Protein AF-A0A394DG01-F1 (afdb_monomer)

Nearest PDB structures (foldseek):
  7odr-assembly1_y  TM=7.203E-01  e=3.708E+00  Homo sapiens
  4fp9-assembly1_B  TM=7.837E-01  e=6.762E+00  Homo sapiens

Solvent-accessible surface area (backbone atoms only — not comparable to full-atom values): 3614 Å² total; per-residue (Å²): 81,56,92,82,42,58,72,60,77,77,51,55,68,69,55,47,50,54,41,50,50,43,38,50,70,71,68,59,46,59,64,71,57,50,50,74,47,52,69,69,57,71,53,48,55,77,84,43,50,51,58,51,50,56,52,49,64,73,76,103

Mean predicted aligned error: 2.46 Å

Structure (mmCIF, N/CA/C/O backbone):
data_AF-A0A394DG01-F1
#
_entry.id   AF-A0A394DG01-F1
#
loop_
_atom_site.group_PDB
_atom_site.id
_atom_site.type_symbol
_atom_site.label_atom_id
_atom_site.label_alt_id
_atom_site.label_comp_id
_atom_site.label_asym_id
_atom_site.label_entity_id
_atom_site.label_seq_id
_atom_site.pdbx_PDB_ins_code
_atom_site.Cartn_x
_atom_site.Cartn_y
_atom_site.Cartn_z
_atom_site.occupancy
_atom_site.B_iso_or_equiv
_atom_site.auth_seq_id
_atom_site.auth_comp_id
_atom_site.auth_asym_id
_atom_site.auth_atom_id
_atom_site.pdbx_PDB_model_num
ATOM 1 N N . MET A 1 1 ? 5.705 0.675 -13.326 1.00 88.25 1 MET A N 1
ATOM 2 C CA . MET A 1 1 ? 5.021 1.471 -12.285 1.00 88.25 1 MET A CA 1
ATOM 3 C C . MET A 1 1 ? 5.172 2.973 -12.540 1.00 88.25 1 MET A C 1
ATOM 5 O O . MET A 1 1 ? 4.229 3.565 -13.042 1.00 88.25 1 MET A O 1
ATOM 9 N N . PHE A 1 2 ? 6.356 3.562 -12.331 1.00 91.44 2 PHE A N 1
ATOM 10 C CA . PHE A 1 2 ? 6.598 5.010 -12.479 1.00 91.44 2 PHE A CA 1
ATOM 11 C C . PHE A 1 2 ? 6.329 5.569 -13.886 1.00 91.44 2 PHE A C 1
ATOM 13 O O . PHE A 1 2 ? 5.639 6.569 -14.008 1.00 91.44 2 PHE A O 1
ATOM 20 N N . LYS A 1 3 ? 6.750 4.876 -14.957 1.00 92.81 3 LYS A N 1
ATOM 21 C CA . LYS A 1 3 ? 6.439 5.285 -16.346 1.00 92.81 3 LYS A CA 1
ATOM 22 C C . LYS A 1 3 ? 4.931 5.360 -16.634 1.00 92.81 3 LYS A C 1
ATOM 24 O O . LYS A 1 3 ? 4.494 6.201 -17.403 1.00 92.81 3 LYS A O 1
ATOM 29 N N . ARG A 1 4 ? 4.139 4.466 -16.029 1.00 91.12 4 ARG A N 1
ATOM 30 C CA . ARG A 1 4 ? 2.677 4.405 -16.216 1.00 91.12 4 ARG A CA 1
ATOM 31 C C . ARG A 1 4 ? 1.926 5.384 -15.321 1.00 91.12 4 ARG A C 1
ATOM 33 O O . ARG A 1 4 ? 0.819 5.778 -15.656 1.00 91.12 4 ARG A O 1
ATOM 40 N N . PHE A 1 5 ? 2.504 5.741 -14.179 1.00 95.19 5 PHE A N 1
ATOM 41 C CA . PHE A 1 5 ? 1.911 6.690 -13.253 1.00 95.19 5 PHE A CA 1
ATOM 42 C C . PHE A 1 5 ? 3.005 7.601 -12.672 1.00 95.19 5 PHE A C 1
ATOM 44 O O . PHE A 1 5 ? 3.445 7.408 -11.533 1.00 95.19 5 PHE A O 1
ATOM 51 N N . PRO A 1 6 ? 3.447 8.602 -13.459 1.00 95.44 6 PRO A N 1
ATOM 52 C CA . PRO A 1 6 ? 4.463 9.566 -13.043 1.00 95.44 6 PRO A CA 1
ATOM 53 C C . PRO A 1 6 ? 4.172 10.310 -11.730 1.00 95.44 6 PRO A C 1
ATOM 55 O O . PRO A 1 6 ? 5.133 10.611 -11.026 1.00 95.44 6 PRO A O 1
ATOM 58 N N . PRO A 1 7 ? 2.906 10.565 -11.314 1.00 94.94 7 PRO A N 1
ATOM 59 C CA . PRO A 1 7 ? 2.640 11.261 -10.055 1.00 94.94 7 PRO A CA 1
ATOM 60 C C . PRO A 1 7 ? 3.218 10.602 -8.798 1.00 94.94 7 PRO A C 1
ATOM 62 O O . PRO A 1 7 ? 3.345 11.288 -7.788 1.00 94.94 7 PRO A O 1
ATOM 65 N N . LEU A 1 8 ? 3.590 9.317 -8.852 1.00 95.19 8 LEU A N 1
ATOM 66 C CA . LEU A 1 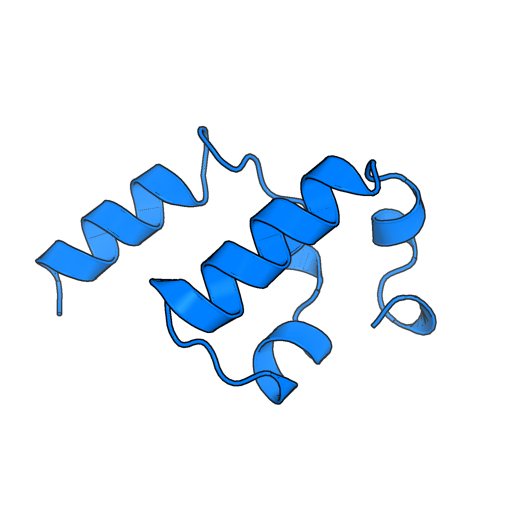8 ? 4.339 8.654 -7.780 1.00 95.19 8 LEU A CA 1
ATOM 67 C C . LEU A 1 8 ? 5.663 9.352 -7.455 1.00 95.19 8 LEU A C 1
ATOM 69 O O . LEU A 1 8 ? 6.069 9.343 -6.301 1.00 95.19 8 LEU A O 1
ATOM 73 N N . LEU A 1 9 ? 6.310 9.975 -8.444 1.00 95.62 9 LEU A N 1
ATOM 74 C CA . LEU A 1 9 ? 7.569 10.701 -8.252 1.00 95.62 9 LEU A CA 1
ATOM 75 C C . LEU A 1 9 ? 7.400 11.963 -7.390 1.00 95.62 9 LEU A C 1
ATOM 77 O O . LEU A 1 9 ? 8.386 12.511 -6.917 1.00 95.62 9 LEU A O 1
ATOM 81 N N . ARG A 1 10 ? 6.158 12.419 -7.164 1.00 95.19 10 ARG A N 1
ATOM 82 C CA . ARG A 1 10 ? 5.849 13.533 -6.251 1.00 95.19 10 ARG A CA 1
ATOM 83 C C . ARG A 1 10 ? 5.695 13.090 -4.794 1.00 95.19 10 ARG A C 1
ATOM 85 O O . ARG A 1 10 ? 5.607 13.938 -3.913 1.00 95.19 10 ARG A O 1
ATOM 92 N N . ALA A 1 11 ? 5.573 11.789 -4.531 1.00 94.31 11 ALA A N 1
ATOM 93 C CA . ALA A 1 11 ? 5.456 11.275 -3.173 1.00 94.31 11 ALA A CA 1
ATOM 94 C C . ALA A 1 11 ? 6.839 11.154 -2.527 1.00 94.31 11 ALA A C 1
ATOM 96 O O . ALA A 1 11 ? 7.818 10.828 -3.193 1.00 94.31 11 ALA A O 1
ATOM 97 N N . SER A 1 12 ? 6.910 11.364 -1.211 1.00 95.50 12 SER A N 1
ATOM 98 C CA . SER A 1 12 ? 8.143 11.105 -0.473 1.00 95.50 12 SER A CA 1
ATOM 99 C C . SER A 1 12 ? 8.484 9.615 -0.499 1.00 95.50 12 SER A C 1
ATOM 101 O O . SER A 1 12 ? 7.600 8.755 -0.430 1.00 95.50 12 SER A O 1
ATOM 103 N N . GLU A 1 13 ? 9.778 9.300 -0.533 1.00 96.12 13 GLU A N 1
ATOM 104 C CA . GLU A 1 13 ? 10.264 7.919 -0.472 1.00 96.12 13 GLU A CA 1
ATOM 105 C C . GLU A 1 13 ? 9.704 7.181 0.753 1.00 96.12 13 GLU A C 1
ATOM 107 O O . GLU A 1 13 ? 9.217 6.057 0.636 1.00 96.12 13 GLU A O 1
ATOM 112 N N . LYS A 1 14 ? 9.678 7.856 1.913 1.00 96.38 14 LYS A N 1
ATOM 113 C CA . LYS A 1 14 ? 9.092 7.335 3.156 1.00 96.38 14 LYS A CA 1
ATOM 114 C C . LYS A 1 14 ? 7.640 6.894 2.960 1.00 96.38 14 LYS A C 1
ATOM 116 O O . LYS A 1 14 ? 7.281 5.794 3.369 1.00 96.38 14 LYS A O 1
ATOM 121 N N . LYS A 1 15 ? 6.807 7.718 2.311 1.00 95.19 15 LYS A N 1
ATOM 122 C CA . LYS A 1 15 ? 5.403 7.374 2.040 1.00 95.19 15 LYS A CA 1
ATOM 123 C C . LYS A 1 15 ? 5.296 6.137 1.148 1.00 95.19 15 LYS A C 1
ATOM 125 O O . LYS A 1 15 ? 4.473 5.264 1.415 1.00 95.19 15 LYS A O 1
ATOM 130 N N . LEU A 1 16 ? 6.114 6.065 0.098 1.00 95.94 16 LEU A N 1
ATOM 131 C CA . LEU A 1 16 ? 6.097 4.936 -0.830 1.00 95.94 16 LEU A CA 1
ATOM 132 C C . LEU A 1 16 ? 6.520 3.634 -0.150 1.00 95.94 16 LEU A C 1
ATOM 134 O O . LEU A 1 16 ? 5.831 2.634 -0.325 1.00 95.94 16 LEU A O 1
ATOM 138 N N . LYS A 1 17 ? 7.591 3.654 0.654 1.00 96.56 17 LYS A N 1
ATOM 139 C CA . LYS A 1 17 ? 8.059 2.487 1.418 1.00 96.56 17 LYS A CA 1
ATOM 140 C C . LYS A 1 17 ? 6.973 1.946 2.345 1.00 96.56 17 LYS A C 1
ATOM 142 O O . LYS A 1 17 ? 6.602 0.787 2.207 1.00 96.56 17 LYS A O 1
ATOM 147 N N . VAL A 1 18 ? 6.380 2.810 3.173 1.00 96.31 18 VAL A N 1
ATOM 148 C CA . VAL A 1 18 ? 5.290 2.426 4.091 1.00 96.31 18 VAL A CA 1
ATOM 149 C C . VAL A 1 18 ? 4.107 1.821 3.334 1.00 96.31 18 VAL A C 1
ATOM 151 O O . VAL A 1 18 ? 3.591 0.772 3.713 1.00 96.31 18 VAL A O 1
ATOM 154 N N . GLY A 1 19 ? 3.681 2.452 2.235 1.00 96.50 19 GLY A N 1
ATOM 155 C CA . GLY A 1 19 ? 2.580 1.932 1.426 1.00 96.50 19 GLY A CA 1
ATOM 156 C C . GLY A 1 19 ? 2.898 0.570 0.803 1.00 96.50 19 GLY A C 1
ATOM 157 O O . GLY A 1 19 ? 2.063 -0.330 0.845 1.00 96.50 19 GLY A O 1
ATOM 158 N N . ILE A 1 20 ? 4.098 0.404 0.239 1.00 96.88 20 ILE A N 1
ATOM 159 C CA . ILE A 1 20 ? 4.531 -0.850 -0.392 1.00 96.88 20 ILE A CA 1
ATOM 160 C C . ILE A 1 20 ? 4.604 -1.975 0.642 1.00 96.88 20 ILE A C 1
ATOM 162 O O . ILE A 1 20 ? 4.041 -3.040 0.395 1.00 96.88 20 ILE A O 1
ATOM 166 N N . GLU A 1 21 ? 5.243 -1.741 1.790 1.00 97.81 21 GLU A N 1
ATOM 167 C CA . GLU A 1 21 ? 5.347 -2.731 2.868 1.00 97.81 21 GLU A CA 1
ATOM 168 C C . GLU A 1 21 ? 3.966 -3.157 3.363 1.00 97.81 21 GLU A C 1
ATOM 170 O O . GLU A 1 21 ? 3.682 -4.350 3.453 1.00 97.81 21 GLU A O 1
ATOM 175 N N . PHE A 1 22 ? 3.068 -2.195 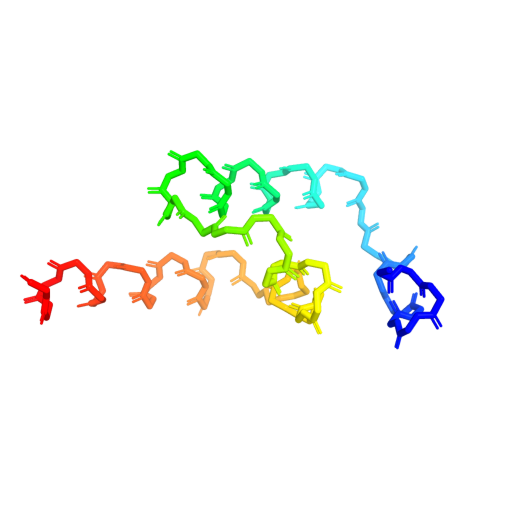3.583 1.00 97.88 22 PHE A N 1
ATOM 176 C CA . PHE A 1 22 ? 1.702 -2.481 4.002 1.00 97.88 22 PHE A CA 1
ATOM 177 C C . PHE A 1 22 ? 0.953 -3.358 2.989 1.00 97.88 22 PHE A C 1
ATOM 179 O O . PHE A 1 22 ? 0.366 -4.378 3.353 1.00 97.88 22 PHE A O 1
ATOM 186 N N . PHE A 1 23 ? 0.980 -3.004 1.699 1.00 97.69 23 PHE A N 1
ATOM 187 C CA . PHE A 1 23 ? 0.263 -3.783 0.689 1.00 97.69 23 PHE A CA 1
ATOM 188 C C . PHE A 1 23 ? 0.870 -5.172 0.469 1.00 97.69 23 PHE A C 1
ATOM 190 O O . PHE A 1 23 ? 0.114 -6.121 0.284 1.00 97.69 23 PHE A O 1
ATOM 197 N N . LEU A 1 24 ? 2.198 -5.314 0.493 1.00 97.62 24 LEU A N 1
ATOM 198 C CA . LEU A 1 24 ? 2.851 -6.600 0.233 1.00 97.62 24 LEU A CA 1
ATOM 199 C C . LEU A 1 24 ? 2.831 -7.542 1.440 1.00 97.62 24 LEU A C 1
ATOM 201 O O . LEU A 1 24 ? 2.652 -8.740 1.247 1.00 97.62 24 LEU A O 1
ATOM 205 N N . HIS A 1 25 ? 3.004 -7.023 2.658 1.00 97.88 25 HIS A N 1
ATOM 206 C CA . HIS A 1 25 ? 3.198 -7.849 3.854 1.00 97.88 25 HIS A CA 1
ATOM 207 C C . HIS A 1 25 ? 1.995 -7.880 4.794 1.00 97.88 25 HIS A C 1
ATOM 209 O O . HIS A 1 25 ? 1.802 -8.874 5.482 1.00 97.88 25 HIS A O 1
ATOM 215 N N . THR A 1 26 ? 1.176 -6.827 4.845 1.00 96.50 26 THR A N 1
ATOM 216 C CA . THR A 1 26 ? -0.025 -6.812 5.698 1.00 96.50 26 THR A CA 1
ATOM 217 C C . THR A 1 26 ? -1.248 -7.271 4.916 1.00 96.50 26 THR A C 1
ATOM 219 O O . THR A 1 26 ? -1.935 -8.201 5.322 1.00 96.50 26 THR A O 1
ATOM 222 N N . VAL A 1 27 ? -1.506 -6.645 3.765 1.00 95.69 27 VAL A N 1
ATOM 223 C CA . VAL A 1 27 ? -2.659 -6.982 2.909 1.00 95.69 27 VAL A CA 1
ATOM 224 C C . VAL A 1 27 ? -2.408 -8.263 2.100 1.00 95.69 27 VAL A C 1
ATOM 226 O O . VAL A 1 27 ? -3.354 -8.856 1.587 1.00 95.69 27 VAL A O 1
ATOM 229 N N . MET A 1 28 ? -1.146 -8.697 1.983 1.00 96.06 28 MET A N 1
ATOM 230 C CA . MET A 1 28 ? -0.717 -9.823 1.140 1.00 96.06 28 MET A CA 1
ATOM 231 C C . MET A 1 28 ? -1.145 -9.658 -0.328 1.00 96.06 28 MET A C 1
ATOM 233 O O . MET A 1 28 ? -1.505 -10.616 -1.014 1.00 96.06 28 MET A O 1
ATOM 237 N N . LEU A 1 29 ? -1.135 -8.417 -0.829 1.00 95.12 29 LEU A N 1
ATOM 238 C CA . LEU A 1 29 ? -1.491 -8.110 -2.208 1.00 95.12 29 LEU A CA 1
ATOM 239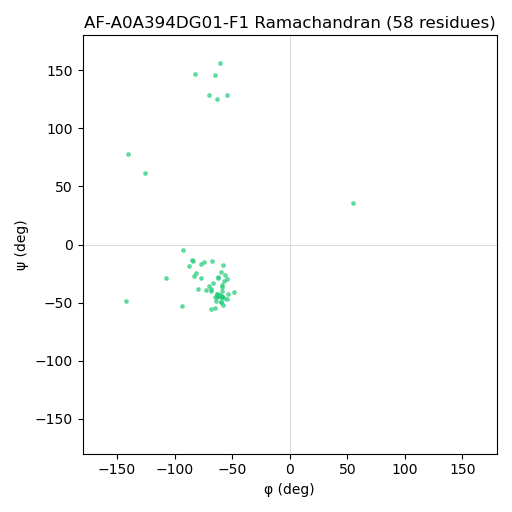 C C . LEU A 1 29 ? -0.396 -8.635 -3.154 1.00 95.12 29 LEU A C 1
ATOM 241 O O . LEU A 1 29 ? 0.772 -8.268 -2.999 1.00 95.12 29 LEU A O 1
ATOM 245 N N . PRO A 1 30 ? -0.746 -9.405 -4.201 1.00 96.06 30 PRO A N 1
ATOM 246 C CA . PRO A 1 30 ? 0.221 -9.831 -5.201 1.00 96.06 30 PRO A CA 1
ATOM 247 C C . PRO A 1 30 ? 0.970 -8.645 -5.818 1.00 96.06 30 PRO A C 1
ATOM 249 O O . PRO A 1 30 ? 0.367 -7.709 -6.355 1.00 96.06 30 PRO A O 1
ATOM 252 N N . LYS A 1 31 ? 2.304 -8.721 -5.822 1.00 95.81 31 LYS A N 1
ATOM 253 C CA . LYS A 1 31 ? 3.187 -7.699 -6.407 1.00 95.81 31 LYS A CA 1
ATOM 254 C C . LYS A 1 31 ? 2.780 -7.260 -7.827 1.00 95.81 31 LYS A C 1
ATOM 256 O O . LYS A 1 31 ? 2.808 -6.051 -8.080 1.00 95.81 31 LYS A O 1
ATOM 261 N N . PRO A 1 32 ? 2.359 -8.154 -8.751 1.00 96.56 32 PRO A N 1
ATOM 262 C CA . PRO A 1 32 ? 1.915 -7.732 -10.081 1.00 96.56 32 PRO A CA 1
ATOM 263 C C . PRO A 1 32 ? 0.733 -6.756 -10.046 1.00 96.56 32 PRO A C 1
ATOM 265 O O . PRO A 1 32 ? 0.709 -5.800 -10.823 1.00 96.56 32 PRO A O 1
ATOM 268 N N . LEU A 1 33 ? -0.208 -6.935 -9.112 1.00 95.69 33 LEU A N 1
ATOM 269 C CA . LEU A 1 33 ? -1.360 -6.043 -8.964 1.00 95.69 33 LEU A CA 1
ATOM 270 C C . LEU A 1 33 ? -0.939 -4.660 -8.467 1.00 95.69 33 LEU A C 1
ATOM 272 O O . LEU A 1 33 ? -1.418 -3.657 -8.995 1.00 95.69 33 LEU A O 1
ATOM 276 N N . LEU A 1 34 ? 0.00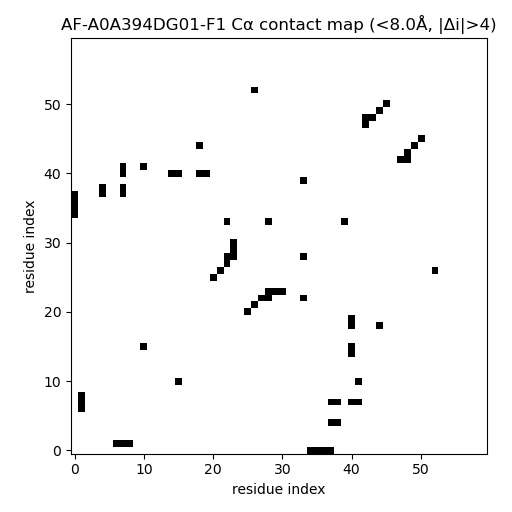9 -4.589 -7.527 1.00 95.31 34 LEU A N 1
ATOM 277 C CA . LEU A 1 34 ? 0.539 -3.314 -7.039 1.00 95.31 34 LEU A CA 1
ATOM 278 C C . LEU A 1 34 ? 1.244 -2.526 -8.157 1.00 95.31 34 LEU A C 1
ATOM 280 O O . LEU A 1 34 ? 1.024 -1.326 -8.321 1.00 95.31 34 LEU A O 1
ATOM 284 N N . VAL A 1 35 ? 2.033 -3.213 -8.990 1.00 95.88 35 VAL A N 1
ATOM 285 C CA . VAL A 1 35 ? 2.707 -2.607 -10.154 1.00 95.88 35 VAL A CA 1
ATOM 286 C C . VAL A 1 35 ? 1.707 -2.158 -11.229 1.00 95.88 35 VAL A C 1
ATOM 288 O O . VAL A 1 35 ? 1.955 -1.157 -11.914 1.00 95.88 35 VAL A O 1
ATOM 291 N N . LEU A 1 36 ? 0.592 -2.882 -11.381 1.00 96.25 36 LEU A N 1
ATOM 292 C CA . LEU A 1 36 ? -0.486 -2.592 -12.331 1.00 96.25 36 LEU A CA 1
ATOM 293 C C . LEU A 1 36 ? -1.408 -1.451 -11.863 1.00 96.25 36 LEU A C 1
ATOM 295 O O . LEU A 1 36 ? -1.976 -0.743 -12.701 1.00 96.25 36 LEU A O 1
ATOM 299 N N . ARG A 1 37 ? -1.561 -1.259 -10.547 1.00 94.69 37 ARG A N 1
ATOM 300 C CA . ARG A 1 37 ? -2.417 -0.234 -9.924 1.00 94.69 37 ARG A CA 1
ATOM 301 C C . ARG A 1 37 ? -1.642 0.650 -8.931 1.00 94.69 37 ARG A C 1
ATOM 303 O O . ARG A 1 37 ? -2.028 0.748 -7.771 1.00 94.69 37 ARG A O 1
ATOM 310 N N . PRO A 1 38 ? -0.609 1.387 -9.382 1.00 95.25 38 PRO A N 1
ATOM 311 C CA . PRO A 1 38 ? 0.225 2.228 -8.514 1.00 95.25 38 PRO A CA 1
ATOM 312 C C . PRO A 1 38 ? -0.509 3.329 -7.752 1.00 95.25 38 PRO A C 1
ATOM 314 O O . PRO A 1 38 ? -0.016 3.806 -6.734 1.00 95.25 38 PRO A O 1
ATOM 317 N N . VAL A 1 39 ? -1.672 3.757 -8.250 1.00 95.12 39 VAL A N 1
ATOM 318 C CA . VAL A 1 39 ? -2.459 4.851 -7.666 1.00 95.12 39 VAL A CA 1
ATOM 319 C C . VAL A 1 39 ? -2.815 4.604 -6.196 1.00 95.12 39 VAL A C 1
ATOM 321 O O . VAL A 1 39 ? -2.961 5.560 -5.438 1.00 95.12 39 VAL A O 1
ATOM 324 N N . VAL A 1 40 ? -2.882 3.339 -5.763 1.00 95.19 40 VAL A N 1
ATOM 325 C CA . VAL A 1 40 ? -3.188 2.981 -4.369 1.00 95.19 40 VAL A CA 1
ATOM 326 C C . VAL A 1 40 ? -2.146 3.504 -3.376 1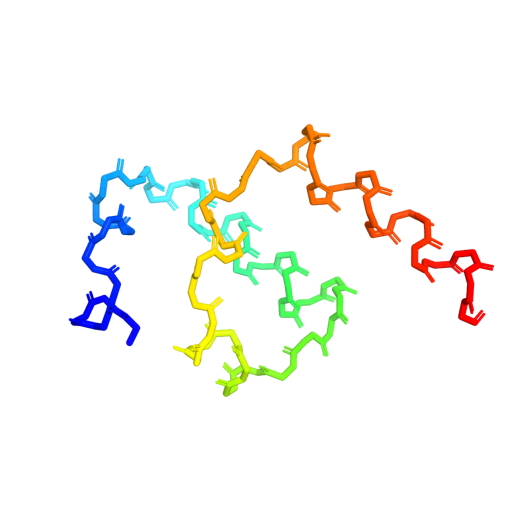.00 95.19 40 VAL A C 1
ATOM 328 O O . VAL A 1 40 ? -2.501 3.831 -2.248 1.00 95.19 40 VAL A O 1
ATOM 331 N N . LEU A 1 41 ? -0.892 3.679 -3.811 1.00 96.06 41 LEU A N 1
ATOM 332 C CA . LEU A 1 41 ? 0.193 4.247 -3.002 1.00 96.06 41 LEU A CA 1
ATOM 333 C C . LEU A 1 41 ? 0.066 5.769 -2.814 1.00 96.06 41 LEU A C 1
ATOM 335 O O . LEU A 1 41 ? 0.717 6.348 -1.945 1.00 96.06 41 LEU A O 1
ATOM 339 N N . MET A 1 42 ? -0.773 6.438 -3.612 1.00 95.69 42 MET A N 1
ATOM 340 C CA . MET A 1 42 ? -0.995 7.882 -3.487 1.00 95.69 42 MET A CA 1
ATOM 341 C C . MET A 1 42 ? -2.087 8.243 -2.491 1.00 95.69 42 MET A C 1
ATOM 343 O O . MET A 1 42 ? -2.122 9.385 -2.025 1.00 95.69 42 MET A O 1
ATOM 347 N N . TYR A 1 43 ? -2.961 7.302 -2.140 1.00 95.50 43 TYR A N 1
ATOM 348 C CA .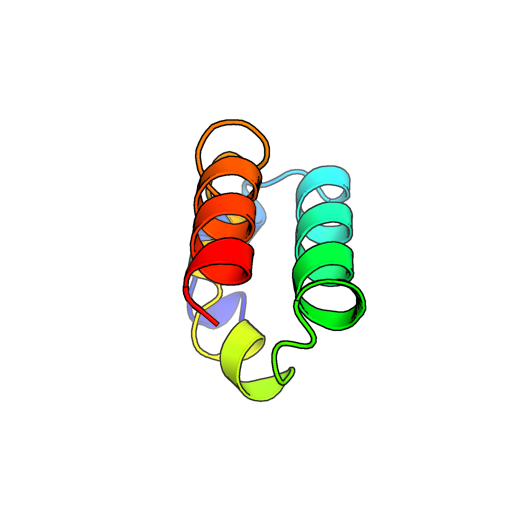 TYR A 1 43 ? -4.033 7.559 -1.190 1.00 95.50 43 TYR A CA 1
ATOM 349 C C . TYR A 1 43 ? -3.501 7.971 0.186 1.00 95.50 43 TYR A C 1
ATOM 351 O O . TYR A 1 43 ? -2.352 7.709 0.547 1.00 95.50 43 TYR A O 1
ATOM 359 N N . SER A 1 44 ? -4.342 8.679 0.944 1.00 94.44 44 SER A N 1
ATOM 360 C CA . SER A 1 44 ? -4.049 8.941 2.351 1.00 94.44 44 SER A CA 1
ATOM 361 C C . SER A 1 44 ? -4.004 7.607 3.087 1.00 94.44 44 SER A C 1
ATOM 363 O O . SER A 1 44 ? -4.954 6.822 3.000 1.00 94.44 44 SER A O 1
ATOM 365 N N . PHE A 1 45 ? -2.893 7.342 3.769 1.00 93.75 45 PHE A N 1
ATOM 366 C CA . PHE A 1 45 ? -2.715 6.091 4.489 1.00 93.75 45 PHE A CA 1
ATOM 367 C C . PHE A 1 45 ? -3.735 6.001 5.629 1.00 93.75 45 PHE A C 1
ATOM 369 O O . PHE A 1 45 ? -4.580 5.110 5.644 1.00 93.75 45 PHE A O 1
ATOM 376 N N . GLU A 1 46 ? -3.758 7.014 6.491 1.00 94.44 46 GLU A N 1
ATOM 377 C CA . GLU A 1 46 ? -4.684 7.111 7.622 1.00 94.44 46 GLU A CA 1
ATOM 378 C C . GLU A 1 46 ? -6.116 7.436 7.187 1.00 94.44 46 GLU A C 1
ATOM 380 O O . GLU A 1 46 ? -7.065 6.864 7.709 1.00 94.44 46 GLU A O 1
ATOM 385 N N . GLY A 1 47 ? -6.291 8.306 6.188 1.00 96.75 47 GLY A N 1
ATOM 386 C CA . GLY A 1 47 ? -7.618 8.779 5.778 1.00 96.75 47 GLY A CA 1
ATOM 387 C C . GLY A 1 47 ? -8.363 7.861 4.807 1.00 96.75 47 GLY A C 1
ATOM 388 O O . GLY A 1 47 ? -9.553 8.055 4.571 1.00 96.75 47 GLY A O 1
ATOM 389 N N . ARG A 1 48 ? -7.692 6.880 4.186 1.00 96.75 48 ARG A N 1
ATOM 390 C CA . ARG A 1 48 ? -8.333 5.992 3.198 1.00 96.75 48 ARG A CA 1
ATOM 391 C C . ARG A 1 48 ? -7.865 4.547 3.265 1.00 96.75 48 ARG A C 1
ATOM 393 O O . ARG A 1 48 ? -8.718 3.664 3.256 1.00 96.75 48 ARG A O 1
ATOM 400 N N . VAL A 1 49 ? -6.557 4.291 3.293 1.00 96.38 49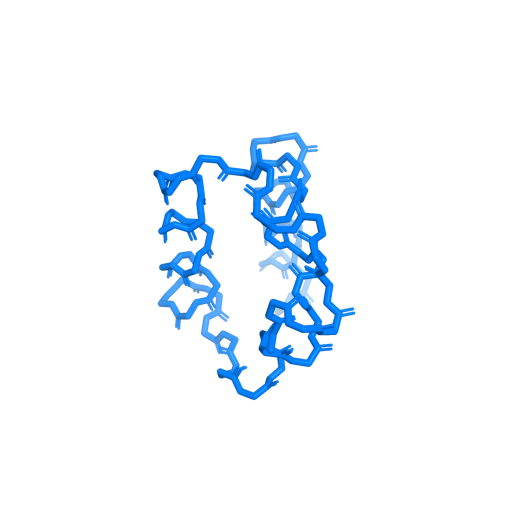 VAL A N 1
ATOM 401 C CA . VAL A 1 49 ? -6.026 2.918 3.213 1.00 96.38 49 VAL A CA 1
ATOM 402 C C . VAL A 1 49 ? -6.373 2.126 4.474 1.00 96.38 49 VAL A C 1
ATOM 404 O O . VAL A 1 49 ? -7.047 1.102 4.378 1.00 96.38 49 VAL A O 1
ATOM 407 N N . CYS A 1 50 ? -6.005 2.635 5.651 1.00 96.19 50 CYS A N 1
ATOM 408 C CA . CYS A 1 50 ? -6.277 1.991 6.935 1.00 96.19 50 CYS A CA 1
ATOM 409 C C . CYS A 1 50 ? -7.779 1.777 7.203 1.00 96.19 50 CYS A C 1
ATOM 411 O O . CYS A 1 50 ? -8.153 0.645 7.513 1.00 96.19 50 CYS A O 1
ATOM 413 N N . PRO A 1 51 ? -8.667 2.784 7.048 1.00 97.81 51 PRO A N 1
ATOM 414 C CA . PRO A 1 51 ? -10.099 2.597 7.273 1.00 97.81 51 PRO A CA 1
ATOM 415 C C . PRO A 1 51 ? -10.701 1.514 6.375 1.00 97.81 51 PRO A C 1
ATOM 417 O O . PRO A 1 51 ? -11.429 0.647 6.850 1.00 97.81 51 PRO A O 1
ATOM 420 N N . ARG A 1 52 ? -10.352 1.511 5.082 1.00 96.69 52 ARG A N 1
ATOM 421 C CA . ARG A 1 52 ? -10.877 0.517 4.134 1.00 96.69 52 ARG A CA 1
ATOM 422 C C . ARG A 1 52 ? -10.332 -0.877 4.390 1.00 96.69 52 ARG A C 1
ATOM 424 O O . ARG A 1 52 ? -11.074 -1.836 4.232 1.00 96.69 52 ARG A O 1
ATOM 431 N N . TYR A 1 53 ? -9.071 -0.994 4.797 1.00 96.50 53 TYR A N 1
ATOM 432 C CA . TYR A 1 53 ? -8.505 -2.284 5.171 1.00 96.50 53 TYR A CA 1
ATOM 433 C C . TYR A 1 53 ? -9.211 -2.878 6.395 1.00 96.50 53 TYR A C 1
ATOM 435 O O . TYR A 1 53 ? -9.558 -4.053 6.381 1.00 96.50 53 TYR A O 1
ATOM 443 N N . ARG A 1 54 ? -9.512 -2.061 7.415 1.00 96.88 54 ARG A N 1
ATOM 444 C CA . ARG A 1 54 ? -10.284 -2.504 8.589 1.00 96.88 54 A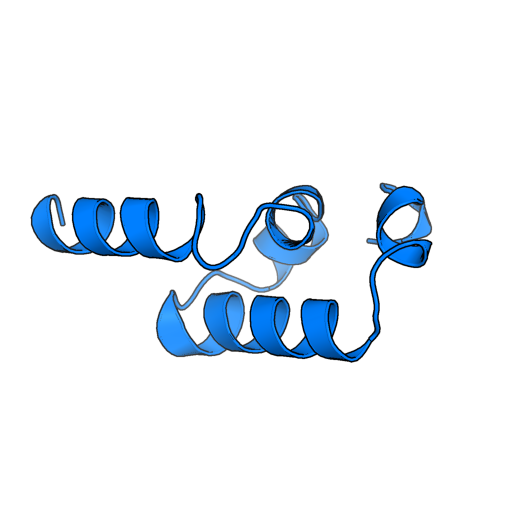RG A CA 1
ATOM 445 C C . ARG A 1 54 ? -11.673 -3.004 8.205 1.00 96.88 54 ARG A C 1
ATOM 447 O O . ARG A 1 54 ? -12.068 -4.067 8.657 1.00 96.88 54 ARG A O 1
ATOM 454 N N . VAL A 1 55 ? -12.385 -2.275 7.344 1.00 97.75 55 VAL A N 1
ATOM 455 C CA . VAL A 1 55 ? -13.691 -2.725 6.834 1.00 97.75 55 VAL A CA 1
ATOM 456 C C . VAL A 1 55 ? -13.550 -4.022 6.039 1.00 97.75 55 VAL A C 1
ATOM 458 O O . VAL A 1 55 ? -14.329 -4.943 6.239 1.00 97.75 55 VAL A O 1
ATOM 461 N N . TRP A 1 56 ? -12.538 -4.129 5.176 1.00 96.38 56 TRP A N 1
ATOM 462 C CA . TRP A 1 56 ? -12.287 -5.348 4.409 1.00 96.38 56 TRP A CA 1
ATOM 463 C C . TRP A 1 56 ? -12.046 -6.566 5.306 1.00 96.38 56 TRP A C 1
ATOM 465 O O . TRP A 1 56 ? -12.580 -7.622 5.004 1.00 96.38 56 TRP A O 1
ATOM 475 N N . LEU A 1 57 ? -11.320 -6.413 6.420 1.00 96.56 57 LEU A N 1
ATOM 476 C CA . LEU A 1 57 ? -11.117 -7.487 7.401 1.00 96.56 57 LEU A CA 1
ATOM 477 C C . LEU A 1 57 ? -12.417 -7.963 8.066 1.00 96.56 57 LEU A C 1
ATOM 479 O O . LEU A 1 57 ? -12.484 -9.115 8.467 1.00 96.56 57 LEU A O 1
ATOM 483 N N . LEU A 1 58 ? -13.427 -7.098 8.194 1.00 97.19 58 LEU A N 1
ATOM 484 C CA . LEU A 1 58 ? -14.728 -7.463 8.769 1.00 97.19 58 LEU A CA 1
ATOM 485 C C . LEU A 1 58 ? -15.649 -8.169 7.767 1.00 97.19 58 LEU A C 1
ATOM 487 O O . LEU A 1 58 ? -16.573 -8.864 8.172 1.00 97.19 58 LEU A O 1
ATOM 491 N N . LEU A 1 59 ? -15.439 -7.936 6.471 1.00 95.75 59 LEU A N 1
ATOM 492 C CA . LEU A 1 59 ? -16.263 -8.487 5.392 1.00 95.75 59 LEU A CA 1
ATOM 493 C C . LEU A 1 59 ? -15.720 -9.808 4.833 1.00 95.75 59 LEU A C 1
ATOM 495 O O . LEU A 1 59 ? -16.334 -10.366 3.923 1.00 95.75 59 LEU A O 1
ATOM 499 N N . LYS A 1 60 ? -14.548 -10.243 5.294 1.00 73.81 60 LYS A N 1
ATOM 500 C CA . LYS A 1 60 ? -13.836 -11.399 4.759 1.00 73.81 60 LYS A CA 1
ATOM 501 C C . LYS A 1 6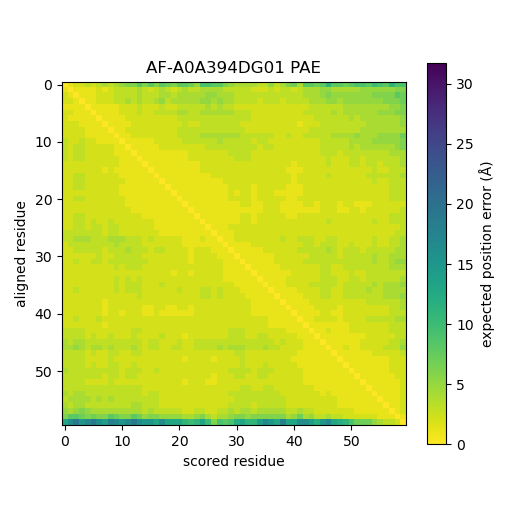0 ? -14.038 -12.658 5.582 1.00 73.81 60 LYS A C 1
ATOM 503 O O . LYS A 1 60 ? -14.202 -12.532 6.812 1.00 73.81 60 LYS A O 1
#

pLDDT: mean 95.34, std 3.25, range [73.81, 97.88]

Organism: Lupinus angustifolius (NCBI:txid3871)

Foldseek 3Di:
DCVVPVCVVVDDPVLQVVQVCCCCPVVVHPPVVCVVCVCSSVDDCVVPVVVVVVVVVVVD

Radius of gyration: 11.6 Å; Cα contacts (8 Å, |Δi|>4): 36; chains: 1; bounding box: 26×25×25 Å

InterPro domains:
  IPR003690 Transcription termination factor, mitochondrial/chloroplastic [PF02536] (1-55)
  IPR038538 MTERF superfamily, mitochondrial/chloroplastic [G3DSA:1.25.70.10] (1-60)

Secondary structure (DSSP, 8-state):
-TTT-GGGGGS-HHHHHHHHHIIIIIS---HHHHHH-GGGGGS-IIIIIHHHHHHHHH--

Sequence (60 aa):
MFKRFPPLLRASEKKLKVGIEFFLHTVMLPKPLLVLRPVVLMYSFEGRVCPRYRVWLLLK